Protein AF-A0A559JWB7-F1 (afdb_monomer_lite)

pLDDT: mean 96.47, std 3.06, range [79.5, 98.62]

Radius of gyration: 12.58 Å; chains: 1; bounding box: 32×30×30 Å

Foldseek 3Di:
DAFDPPVVLQVLQCVQAQAWKFKFKDAPPPDTDFRPTWRFHDWDWDDDPPIKIKTDTPPHDIDIDTQWTDWDQDPQRKIKTFHADPVRDTRIIIIIDSDGDDD

Organism: NCBI:txid1289167

Structure (mmCIF, N/CA/C/O backbone):
data_AF-A0A559JWB7-F1
#
_entry.id   AF-A0A559JWB7-F1
#
loop_
_atom_site.group_PDB
_atom_site.id
_atom_site.type_symbol
_atom_site.label_atom_id
_atom_site.label_alt_id
_atom_site.label_comp_id
_atom_site.label_asym_id
_atom_site.label_entity_id
_atom_site.label_seq_id
_atom_site.pdbx_PDB_ins_code
_atom_site.Cartn_x
_atom_site.Cartn_y
_atom_site.Cartn_z
_atom_site.occupancy
_atom_site.B_iso_or_equiv
_atom_site.auth_seq_id
_atom_site.auth_comp_id
_atom_site.auth_asym_id
_atom_site.auth_atom_id
_atom_site.pdbx_PDB_model_num
ATOM 1 N N . MET A 1 1 ? 3.782 -12.251 -4.776 1.00 94.94 1 MET A N 1
ATOM 2 C CA . MET A 1 1 ? 3.499 -10.881 -5.251 1.00 94.94 1 MET A CA 1
ATOM 3 C C . MET A 1 1 ? 3.702 -10.761 -6.750 1.00 94.94 1 MET A C 1
ATOM 5 O O . MET A 1 1 ? 4.573 -11.433 -7.295 1.00 94.94 1 MET A O 1
ATOM 9 N N . ILE A 1 2 ? 2.912 -9.912 -7.409 1.00 97.00 2 ILE A N 1
ATOM 10 C CA . ILE A 1 2 ? 3.021 -9.602 -8.844 1.00 97.00 2 ILE A CA 1
ATOM 11 C C . ILE A 1 2 ? 3.446 -8.141 -9.045 1.00 97.00 2 ILE A C 1
ATOM 13 O O . ILE A 1 2 ? 3.208 -7.329 -8.146 1.00 97.00 2 ILE A O 1
ATOM 17 N N . PRO A 1 3 ? 4.070 -7.776 -10.182 1.00 97.88 3 PRO A N 1
ATOM 18 C CA . PRO A 1 3 ? 4.359 -6.378 -10.487 1.00 97.88 3 PRO A CA 1
ATOM 19 C C . PRO A 1 3 ? 3.094 -5.520 -10.423 1.00 97.88 3 PRO A C 1
ATOM 21 O O . PRO A 1 3 ? 2.004 -5.981 -10.771 1.00 97.88 3 PRO A O 1
ATOM 24 N N . ILE A 1 4 ? 3.228 -4.269 -9.982 1.00 98.12 4 ILE A N 1
ATOM 25 C CA . ILE A 1 4 ? 2.085 -3.358 -9.904 1.00 98.12 4 ILE A CA 1
ATOM 26 C C . ILE A 1 4 ? 1.483 -3.119 -11.287 1.00 98.12 4 ILE A C 1
ATOM 28 O O . ILE A 1 4 ? 2.143 -2.651 -12.213 1.00 98.12 4 ILE A O 1
ATOM 32 N N . ILE A 1 5 ? 0.177 -3.358 -11.364 1.00 97.75 5 ILE A N 1
ATOM 33 C CA . ILE A 1 5 ? -0.710 -2.794 -12.373 1.00 97.75 5 ILE A CA 1
ATOM 34 C C . ILE A 1 5 ? -1.413 -1.637 -11.671 1.00 97.75 5 ILE A C 1
ATOM 36 O O . ILE A 1 5 ? -2.228 -1.857 -10.778 1.00 97.75 5 ILE A O 1
ATOM 40 N N . LYS A 1 6 ? -1.029 -0.400 -12.000 1.00 97.25 6 LYS A N 1
ATOM 41 C CA . LYS A 1 6 ? -1.382 0.780 -11.193 1.00 97.25 6 LYS A CA 1
ATOM 42 C C . LYS A 1 6 ? -2.890 0.922 -10.913 1.00 97.25 6 LYS A C 1
ATOM 44 O O . LYS A 1 6 ? -3.212 1.056 -9.736 1.00 97.25 6 LYS A O 1
ATOM 49 N N . PRO A 1 7 ? -3.804 0.818 -11.901 1.00 98.12 7 PRO A N 1
ATOM 50 C CA . PRO A 1 7 ? -5.242 0.905 -11.630 1.00 98.12 7 PRO A CA 1
ATOM 51 C C . PRO A 1 7 ? -5.748 -0.159 -10.647 1.00 98.12 7 PRO A C 1
ATOM 53 O O . PRO A 1 7 ? -6.580 0.131 -9.790 1.00 98.12 7 PRO A O 1
ATOM 56 N N . ASP A 1 8 ? -5.217 -1.380 -10.729 1.00 98.12 8 ASP A N 1
ATOM 57 C CA . ASP A 1 8 ? -5.616 -2.475 -9.844 1.00 98.12 8 ASP A CA 1
ATOM 58 C C . ASP A 1 8 ? -5.106 -2.234 -8.420 1.00 98.12 8 ASP A C 1
ATOM 60 O O . ASP A 1 8 ? -5.855 -2.374 -7.453 1.00 98.12 8 ASP A O 1
ATOM 64 N N . ALA A 1 9 ? -3.846 -1.812 -8.279 1.00 97.75 9 ALA A N 1
ATOM 65 C CA . ALA A 1 9 ? -3.262 -1.473 -6.985 1.00 97.75 9 ALA A CA 1
ATOM 66 C C . ALA A 1 9 ? -3.987 -0.288 -6.321 1.00 97.75 9 ALA A C 1
ATOM 68 O O . ALA A 1 9 ? -4.247 -0.328 -5.119 1.00 97.75 9 ALA A O 1
ATOM 69 N N . GLU A 1 10 ? -4.363 0.738 -7.093 1.00 98.31 10 GLU A N 1
ATOM 70 C CA . GLU A 1 10 ? -5.190 1.859 -6.625 1.00 98.31 10 GLU A CA 1
ATOM 71 C C . GLU A 1 10 ? -6.557 1.376 -6.138 1.00 98.31 10 GLU A C 1
ATOM 73 O O . GLU A 1 10 ? -6.977 1.739 -5.037 1.00 98.31 10 GLU A O 1
ATOM 78 N N . ALA A 1 11 ? -7.223 0.508 -6.908 1.00 98.38 11 ALA A N 1
ATOM 79 C CA . ALA A 1 11 ? -8.502 -0.069 -6.515 1.00 98.38 11 ALA A CA 1
ATOM 80 C C . ALA A 1 11 ? -8.381 -0.833 -5.187 1.00 98.38 11 ALA A C 1
ATOM 82 O O . ALA A 1 11 ? -9.152 -0.565 -4.266 1.00 98.38 11 ALA A O 1
ATOM 83 N N . LYS A 1 12 ? -7.371 -1.700 -5.035 1.00 98.31 12 LYS A N 1
ATOM 84 C CA . LYS A 1 12 ? -7.135 -2.460 -3.793 1.00 98.31 12 LYS A CA 1
ATOM 85 C C . LYS A 1 12 ? -6.796 -1.586 -2.600 1.00 98.31 12 LYS A C 1
ATOM 87 O O . LYS A 1 12 ? -7.310 -1.814 -1.509 1.00 98.31 12 LYS A O 1
ATOM 92 N N . LEU A 1 13 ? -5.978 -0.559 -2.795 1.00 98.25 13 LEU A N 1
ATOM 93 C CA . LEU A 1 13 ? -5.647 0.378 -1.729 1.00 98.25 13 LEU A CA 1
ATOM 94 C C . LEU A 1 13 ? -6.875 1.200 -1.301 1.00 98.25 13 LEU A C 1
ATOM 96 O O . LEU A 1 13 ? -7.070 1.453 -0.111 1.00 98.25 13 LEU A O 1
ATOM 100 N N . SER A 1 14 ? -7.737 1.572 -2.253 1.00 97.88 14 SER A N 1
ATOM 101 C CA . SER A 1 14 ? -8.951 2.344 -1.975 1.00 97.88 14 SER A CA 1
ATOM 102 C C . SER A 1 14 ? -9.963 1.595 -1.097 1.00 97.88 14 SER A C 1
ATOM 104 O O . SER A 1 14 ? -10.689 2.246 -0.348 1.00 97.88 14 SER A O 1
ATOM 106 N N . GLU A 1 15 ? -9.947 0.253 -1.081 1.00 97.81 15 GLU A N 1
ATOM 107 C CA . GLU A 1 15 ? -10.799 -0.583 -0.212 1.00 97.81 15 GLU A CA 1
ATOM 108 C C . GLU A 1 15 ? -10.566 -0.336 1.297 1.00 97.81 15 GLU A C 1
ATOM 110 O O . GLU A 1 15 ? -11.396 -0.723 2.128 1.00 97.81 15 GLU A O 1
ATOM 115 N N . PHE A 1 16 ? -9.454 0.310 1.665 1.00 98.00 16 PHE A N 1
ATOM 116 C CA . PHE A 1 16 ? -9.130 0.696 3.043 1.00 98.00 16 PHE A CA 1
ATOM 117 C C . PHE A 1 16 ? -9.579 2.119 3.399 1.00 98.00 16 PHE A C 1
ATOM 119 O O . PHE A 1 16 ? -9.591 2.475 4.576 1.00 98.00 16 PHE A O 1
ATOM 126 N N . THR A 1 17 ? -9.970 2.943 2.424 1.00 97.94 17 THR A N 1
ATOM 127 C CA . THR A 1 17 ? -10.380 4.332 2.674 1.00 97.94 17 THR A CA 1
ATOM 128 C C . THR A 1 17 ? -11.674 4.370 3.493 1.00 97.94 17 THR A C 1
ATOM 130 O O . THR A 1 17 ? -12.659 3.717 3.158 1.00 97.94 17 THR A O 1
ATOM 133 N N . GLY A 1 18 ? -11.677 5.130 4.591 1.00 97.50 18 GLY A N 1
ATOM 134 C CA . GLY A 1 18 ? -12.779 5.193 5.556 1.00 97.50 18 GLY A CA 1
ATOM 135 C C . GLY A 1 18 ? -12.752 4.095 6.628 1.00 97.50 18 GLY A C 1
ATOM 136 O O . GLY A 1 18 ? -13.501 4.188 7.607 1.00 97.50 18 GLY A O 1
ATOM 137 N N . ALA A 1 19 ? -11.882 3.090 6.495 1.00 97.06 19 ALA A N 1
ATOM 138 C CA . ALA A 1 19 ? -11.743 1.999 7.453 1.00 97.06 19 ALA A CA 1
ATOM 139 C C . ALA A 1 19 ? -10.640 2.267 8.489 1.00 97.06 19 ALA A C 1
ATOM 141 O O . ALA A 1 19 ? -9.723 3.06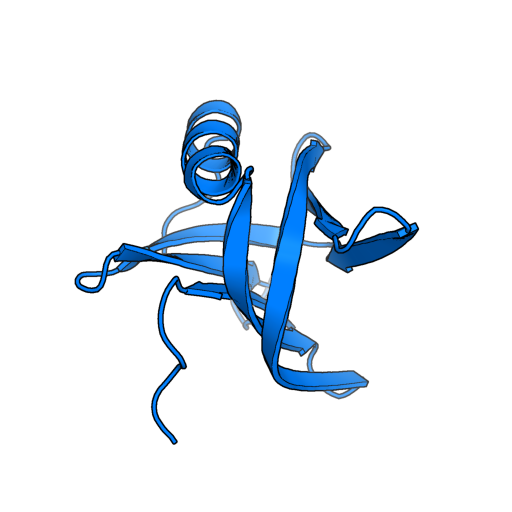8 8.286 1.00 97.06 19 ALA A O 1
ATOM 142 N N . GLU A 1 20 ? -10.728 1.559 9.615 1.00 98.25 20 GLU A N 1
ATOM 143 C CA . GLU A 1 20 ? -9.564 1.353 10.472 1.00 98.25 20 GLU A CA 1
ATOM 144 C C . GLU A 1 20 ? -8.687 0.270 9.847 1.00 98.25 20 GLU A C 1
ATOM 146 O O . GLU A 1 20 ? -9.192 -0.756 9.389 1.00 98.25 20 GLU A O 1
ATOM 151 N N . ALA A 1 21 ? -7.382 0.510 9.820 1.00 98.25 21 ALA A N 1
ATOM 152 C CA . ALA A 1 21 ? -6.406 -0.414 9.276 1.00 98.25 21 ALA A CA 1
ATOM 153 C C . ALA A 1 21 ? -5.224 -0.549 10.232 1.00 98.25 21 ALA A C 1
ATOM 155 O O . ALA A 1 21 ? -4.784 0.421 10.854 1.00 98.25 21 ALA A O 1
ATOM 156 N N . TYR A 1 22 ? -4.697 -1.761 10.316 1.00 98.38 22 TYR A N 1
ATOM 157 C CA . TYR A 1 22 ? -3.423 -2.060 10.937 1.00 98.38 22 TYR A CA 1
ATOM 158 C C . TYR A 1 22 ? -2.350 -1.985 9.866 1.00 98.38 22 TYR A C 1
ATOM 160 O O . TYR A 1 22 ? -2.396 -2.705 8.866 1.00 98.38 22 TYR A O 1
ATOM 168 N N . ILE A 1 23 ? -1.395 -1.090 10.082 1.00 97.94 23 ILE A N 1
ATOM 169 C CA . ILE A 1 23 ? -0.260 -0.890 9.199 1.00 97.94 23 ILE A CA 1
ATOM 170 C C . ILE A 1 23 ? 0.928 -1.669 9.743 1.00 97.94 23 ILE A C 1
ATOM 172 O O . ILE A 1 23 ? 1.305 -1.546 10.914 1.00 97.94 23 ILE A O 1
ATOM 176 N N . HIS A 1 24 ? 1.538 -2.450 8.865 1.00 97.31 24 HIS A N 1
ATOM 177 C CA . HIS A 1 24 ? 2.860 -3.005 9.073 1.00 97.31 24 HIS A CA 1
ATOM 178 C C . HIS A 1 24 ? 3.763 -2.505 7.953 1.00 97.31 24 HIS A C 1
ATOM 180 O O . HIS A 1 24 ? 3.402 -2.576 6.784 1.00 97.31 24 HIS A O 1
ATOM 186 N N . SER A 1 25 ? 4.910 -1.938 8.302 1.00 95.56 25 SER A N 1
ATOM 187 C CA . SER A 1 25 ? 5.825 -1.389 7.316 1.00 95.56 25 SER A CA 1
ATOM 188 C C . SER A 1 25 ? 7.266 -1.590 7.745 1.00 95.56 25 SER A C 1
ATOM 190 O O . SER A 1 25 ? 7.600 -1.472 8.926 1.00 95.56 25 SER A O 1
ATOM 192 N N . GLU A 1 26 ? 8.108 -1.899 6.769 1.00 95.12 26 GLU A N 1
ATOM 193 C CA . GLU A 1 26 ? 9.527 -2.148 6.955 1.00 95.12 26 GLU A CA 1
ATOM 194 C C . GLU A 1 26 ? 10.307 -1.464 5.834 1.00 95.12 26 GLU A C 1
ATOM 196 O O . GLU A 1 26 ? 9.898 -1.484 4.674 1.00 95.12 26 GLU A O 1
ATOM 201 N N . ALA A 1 27 ? 11.432 -0.849 6.177 1.00 93.88 27 ALA A N 1
ATOM 202 C CA . ALA A 1 27 ? 12.467 -0.495 5.219 1.00 93.88 27 ALA A CA 1
ATOM 203 C C . ALA A 1 27 ? 13.795 -0.988 5.777 1.00 93.88 27 ALA A C 1
ATOM 205 O O . ALA A 1 27 ? 14.164 -0.627 6.902 1.00 93.88 27 ALA A O 1
ATOM 206 N N . THR A 1 28 ? 14.498 -1.807 4.998 1.00 85.38 28 THR A N 1
ATOM 207 C CA . THR A 1 28 ? 15.709 -2.506 5.429 1.00 85.38 28 THR A CA 1
ATOM 208 C C . THR A 1 28 ? 16.704 -1.531 6.063 1.00 85.38 28 THR A C 1
ATOM 210 O O . THR A 1 28 ? 17.187 -0.615 5.407 1.00 85.38 28 THR A O 1
ATOM 213 N N . SER A 1 29 ? 17.041 -1.747 7.340 1.00 84.56 29 SER A N 1
ATOM 214 C CA . SER A 1 29 ? 17.960 -0.923 8.157 1.00 84.56 29 SER A CA 1
ATOM 215 C C . SER A 1 29 ? 17.478 0.473 8.590 1.00 84.56 29 SER A C 1
ATOM 217 O O . SER A 1 29 ? 18.254 1.188 9.223 1.00 84.56 29 SER A O 1
ATOM 219 N N . TYR A 1 30 ? 16.235 0.876 8.306 1.00 88.62 30 TYR A N 1
ATOM 220 C CA . TYR A 1 30 ? 15.758 2.234 8.619 1.00 88.62 30 TYR A CA 1
ATOM 221 C C . TYR A 1 30 ? 14.547 2.270 9.544 1.00 88.62 30 TYR A C 1
ATOM 223 O O . TYR A 1 30 ? 14.537 3.034 10.507 1.00 88.62 30 TYR A O 1
ATOM 231 N N . VAL A 1 31 ? 13.513 1.478 9.259 1.00 92.19 31 VAL A N 1
ATOM 232 C CA . VAL A 1 31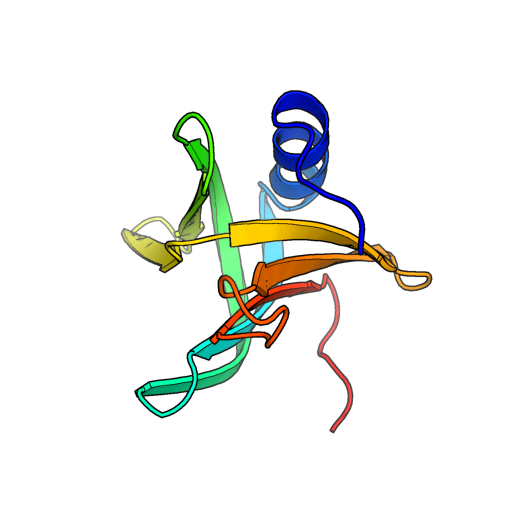 ? 12.271 1.518 10.033 1.00 92.19 31 VAL A CA 1
ATOM 233 C C . VAL A 1 31 ? 11.615 0.153 10.068 1.00 92.19 31 VAL A C 1
ATOM 235 O O . VAL A 1 31 ? 11.600 -0.571 9.076 1.00 92.19 31 VAL A O 1
ATOM 238 N N . PHE A 1 32 ? 11.034 -0.157 11.217 1.00 93.25 32 PHE A N 1
ATOM 239 C CA . PHE A 1 32 ? 10.113 -1.262 11.385 1.00 93.25 32 PHE A CA 1
ATOM 240 C C . PHE A 1 32 ? 8.961 -0.793 12.267 1.00 93.25 32 PHE A C 1
ATOM 242 O O . PHE A 1 32 ? 9.170 -0.298 13.375 1.00 93.25 32 PHE A O 1
ATOM 249 N N . VAL A 1 33 ? 7.741 -0.958 11.772 1.00 94.50 33 VAL A N 1
ATOM 250 C CA . VAL A 1 33 ? 6.502 -0.745 12.522 1.00 94.50 33 VAL A CA 1
ATOM 251 C C . VAL A 1 33 ? 5.563 -1.905 12.244 1.00 94.50 33 VAL A C 1
ATOM 253 O O . VAL A 1 33 ? 5.430 -2.361 11.110 1.00 94.50 33 VAL A O 1
ATOM 256 N N . ARG A 1 34 ? 4.884 -2.395 13.279 1.00 96.31 34 ARG A N 1
ATOM 257 C CA . ARG A 1 34 ? 3.902 -3.478 13.171 1.00 96.31 34 ARG A CA 1
ATOM 258 C C . ARG A 1 34 ? 2.650 -3.099 13.940 1.00 96.31 34 ARG A C 1
ATOM 260 O O . ARG A 1 34 ? 2.743 -2.558 15.037 1.00 96.31 34 ARG A O 1
ATOM 267 N N . ASN A 1 35 ? 1.494 -3.413 13.359 1.00 97.19 35 ASN A N 1
ATOM 268 C CA . ASN A 1 35 ? 0.180 -3.209 13.966 1.00 97.19 35 ASN A CA 1
ATOM 269 C C . ASN A 1 35 ? -0.089 -1.765 14.412 1.00 97.19 35 ASN A C 1
ATOM 271 O O . ASN A 1 35 ? -0.800 -1.535 15.389 1.00 97.19 35 ASN A O 1
ATOM 275 N N . PHE A 1 36 ? 0.432 -0.786 13.667 1.00 96.62 36 PHE A N 1
ATOM 276 C CA . PHE A 1 36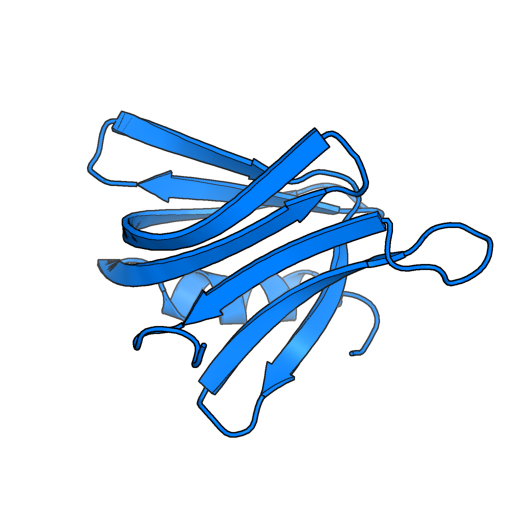 ? 0.073 0.611 13.876 1.00 96.62 36 PHE A CA 1
ATOM 277 C C . PHE A 1 36 ? -1.363 0.820 13.396 1.00 96.62 36 PHE A C 1
ATOM 279 O O . PHE A 1 36 ? -1.631 0.765 12.196 1.00 96.62 36 PHE A O 1
ATOM 286 N N . LYS A 1 37 ? -2.298 0.993 14.331 1.00 98.00 37 LYS A N 1
ATOM 287 C CA . LYS A 1 37 ? -3.711 1.181 14.004 1.00 98.00 37 LYS A CA 1
ATOM 288 C C . LYS A 1 37 ? -3.967 2.637 13.633 1.00 98.00 37 LYS A C 1
ATOM 290 O O . LYS A 1 37 ? -3.709 3.523 14.441 1.00 98.00 37 LYS A O 1
ATOM 295 N N . VAL A 1 38 ? -4.510 2.864 12.443 1.00 97.88 38 VAL A N 1
ATOM 296 C CA . VAL A 1 38 ? -4.869 4.197 11.940 1.00 97.88 38 VAL A CA 1
ATOM 297 C C . VAL A 1 38 ? -6.243 4.164 11.277 1.00 97.88 38 VAL A C 1
ATOM 299 O O . VAL A 1 38 ? -6.681 3.110 10.808 1.00 97.88 38 VAL A O 1
ATOM 302 N N . ARG A 1 39 ? -6.927 5.307 11.179 1.00 98.38 39 ARG A N 1
ATOM 303 C CA . ARG A 1 39 ? -8.098 5.457 10.306 1.00 98.38 39 ARG A CA 1
ATOM 304 C C . ARG A 1 39 ? -7.676 6.082 8.987 1.00 98.38 39 ARG A C 1
ATOM 306 O O . ARG A 1 39 ? -7.336 7.263 8.945 1.00 98.38 39 ARG A O 1
ATOM 313 N N . VAL A 1 40 ? -7.717 5.308 7.907 1.00 98.44 40 VAL A N 1
ATOM 314 C CA . VAL A 1 40 ? -7.321 5.789 6.578 1.00 98.44 40 VAL A CA 1
ATOM 315 C C . VAL A 1 40 ? -8.386 6.751 6.060 1.00 98.44 40 VAL A C 1
ATOM 317 O O . VAL A 1 40 ? -9.561 6.399 5.963 1.00 98.44 40 VAL A O 1
ATOM 320 N N . THR A 1 41 ? -7.983 7.972 5.724 1.00 98.25 41 THR A N 1
ATOM 321 C CA . THR A 1 41 ? -8.883 9.000 5.183 1.00 98.25 41 THR A CA 1
ATOM 322 C C . THR A 1 41 ? -8.728 9.169 3.680 1.00 98.25 41 THR A C 1
ATOM 324 O O . THR A 1 41 ? -9.714 9.430 3.003 1.00 98.25 41 THR A O 1
ATOM 327 N N . GLU A 1 42 ? -7.509 9.027 3.159 1.00 98.00 42 GLU A N 1
ATOM 328 C CA . GLU A 1 42 ? -7.208 9.121 1.726 1.00 98.00 42 GLU A CA 1
ATOM 329 C C . GLU A 1 42 ? -6.061 8.163 1.392 1.00 98.00 42 GLU A C 1
ATOM 331 O O . GLU A 1 42 ? -5.195 7.915 2.237 1.00 98.00 42 GLU A O 1
ATOM 336 N N . ALA A 1 43 ? -6.035 7.645 0.167 1.00 98.06 43 ALA A N 1
ATOM 337 C CA . ALA A 1 43 ? -5.031 6.691 -0.278 1.00 98.06 43 ALA A CA 1
ATOM 338 C C . ALA A 1 43 ? -4.634 6.938 -1.737 1.00 98.06 43 ALA A C 1
ATOM 340 O O . ALA A 1 43 ? -5.489 7.199 -2.582 1.00 98.06 43 ALA A O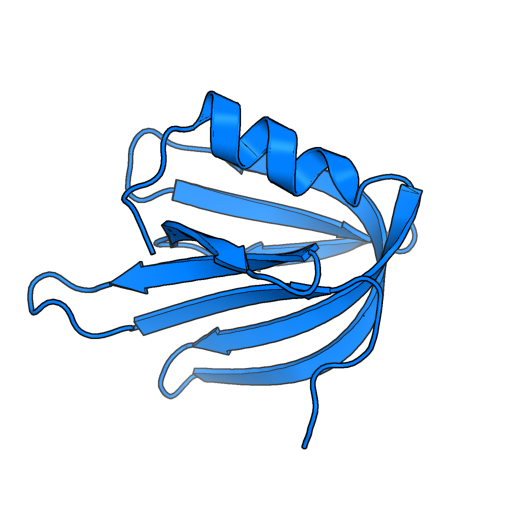 1
ATOM 341 N N . PHE A 1 44 ? -3.337 6.848 -2.031 1.00 98.12 44 PHE A N 1
ATOM 342 C CA . PHE A 1 44 ? -2.777 7.223 -3.328 1.00 98.12 44 PHE A CA 1
ATOM 343 C C . PHE A 1 44 ? -1.688 6.255 -3.781 1.00 98.12 44 PHE A C 1
ATOM 345 O O . PHE A 1 44 ? -0.827 5.870 -2.987 1.00 98.12 44 PHE A O 1
ATOM 352 N N . VAL A 1 45 ? -1.665 5.962 -5.083 1.00 98.44 45 VAL A N 1
ATOM 353 C CA . VAL A 1 45 ? -0.526 5.356 -5.783 1.00 98.44 45 VAL A CA 1
ATOM 354 C C . VAL A 1 45 ? -0.066 6.338 -6.862 1.00 98.44 45 VAL A C 1
ATOM 356 O O . VAL A 1 45 ? -0.861 6.834 -7.653 1.00 98.44 45 VAL A O 1
ATOM 359 N N . ALA A 1 46 ? 1.220 6.673 -6.897 1.00 98.06 46 ALA A N 1
ATOM 360 C CA . ALA A 1 46 ? 1.758 7.680 -7.809 1.00 98.06 46 ALA A CA 1
ATOM 361 C C . ALA A 1 46 ? 3.050 7.220 -8.492 1.00 98.06 46 ALA A C 1
ATOM 363 O O . ALA A 1 46 ? 3.786 6.386 -7.969 1.00 98.06 46 ALA A O 1
ATOM 364 N N . GLY A 1 47 ? 3.356 7.837 -9.636 1.00 97.00 47 GLY A N 1
ATOM 365 C CA . GLY A 1 47 ? 4.517 7.511 -10.467 1.00 97.00 47 GLY A CA 1
ATOM 366 C C . GLY A 1 47 ? 4.194 6.552 -11.615 1.00 97.00 47 GLY A C 1
ATOM 367 O O . GLY A 1 47 ? 3.043 6.141 -11.784 1.00 97.00 47 GLY A O 1
ATOM 368 N N . GLU A 1 48 ? 5.245 6.233 -12.372 1.00 95.56 48 GLU A N 1
ATOM 369 C CA . GLU A 1 48 ? 5.242 5.371 -13.567 1.00 95.56 48 GLU A CA 1
ATOM 370 C C . GLU A 1 48 ? 6.074 4.084 -13.361 1.00 95.56 48 GLU A C 1
ATOM 372 O O . GLU A 1 48 ? 6.311 3.344 -14.309 1.00 95.56 48 GLU A O 1
ATOM 377 N N . GLY A 1 49 ? 6.510 3.808 -12.124 1.00 91.06 49 GLY A N 1
ATOM 378 C CA . GLY A 1 49 ? 7.307 2.629 -11.768 1.00 91.06 49 GLY A CA 1
ATOM 379 C C . GLY A 1 49 ? 8.809 2.931 -11.591 1.00 91.06 49 GLY A C 1
ATOM 380 O O . GLY A 1 49 ? 9.427 3.449 -12.521 1.00 91.06 49 GLY A O 1
ATOM 381 N N . PRO A 1 50 ? 9.424 2.606 -10.430 1.00 96.12 50 PRO A N 1
ATOM 382 C CA . PRO A 1 50 ? 8.787 2.200 -9.173 1.00 96.12 50 PRO A CA 1
ATOM 383 C C . PRO A 1 50 ? 7.755 3.223 -8.680 1.00 96.12 50 PRO A C 1
ATOM 385 O O . PRO A 1 50 ? 7.841 4.419 -8.971 1.00 96.12 50 PRO A O 1
ATOM 388 N N . TYR A 1 51 ? 6.757 2.747 -7.948 1.00 98.44 51 TYR A N 1
ATOM 389 C CA . TYR A 1 51 ? 5.632 3.544 -7.479 1.00 98.44 51 TYR A CA 1
ATOM 390 C C . TYR A 1 51 ? 5.857 4.080 -6.069 1.00 98.44 51 TYR A C 1
ATOM 392 O O . TYR A 1 51 ? 6.665 3.579 -5.282 1.00 98.44 51 TYR A O 1
ATOM 400 N N . ARG A 1 52 ? 5.089 5.116 -5.753 1.00 98.25 52 ARG A N 1
ATOM 401 C CA . ARG A 1 52 ? 4.967 5.688 -4.417 1.00 98.25 52 ARG A CA 1
ATOM 402 C C . ARG A 1 52 ? 3.568 5.421 -3.909 1.00 98.25 52 ARG A C 1
ATOM 404 O O . ARG A 1 52 ? 2.612 5.730 -4.618 1.00 98.25 52 ARG A O 1
ATOM 411 N N . VAL A 1 53 ? 3.454 4.903 -2.696 1.00 98.50 53 VAL A N 1
ATOM 412 C CA . VAL A 1 53 ? 2.165 4.694 -2.032 1.00 98.50 53 VAL A CA 1
ATOM 413 C C . VAL A 1 53 ? 2.075 5.632 -0.842 1.00 98.50 53 VAL A C 1
ATOM 415 O O . VAL A 1 53 ? 3.010 5.718 -0.047 1.00 98.50 53 VAL A O 1
ATOM 418 N N . ALA A 1 54 ? 0.968 6.358 -0.727 1.00 98.31 54 ALA A N 1
ATOM 419 C CA . ALA A 1 54 ? 0.739 7.282 0.373 1.00 98.31 54 ALA A CA 1
ATOM 420 C C . ALA A 1 54 ? -0.659 7.115 0.966 1.00 98.31 54 ALA A C 1
ATOM 422 O O . ALA A 1 54 ? -1.630 6.903 0.244 1.00 98.31 54 ALA A O 1
ATOM 423 N N . LEU A 1 55 ? -0.744 7.254 2.285 1.00 98.25 55 LEU A N 1
ATOM 424 C CA . LEU A 1 55 ? -1.972 7.250 3.061 1.00 98.25 55 LEU A CA 1
ATOM 425 C C . LEU A 1 55 ? -2.039 8.548 3.853 1.00 98.25 55 LEU A C 1
ATOM 427 O O . LEU A 1 55 ? -1.085 8.898 4.553 1.00 98.25 55 LEU A O 1
ATOM 431 N N . ARG A 1 56 ? -3.182 9.221 3.801 1.00 98.25 56 ARG A N 1
ATOM 432 C CA . ARG A 1 56 ? -3.554 10.176 4.837 1.00 98.25 56 ARG A CA 1
ATOM 433 C C . ARG A 1 56 ? -4.370 9.435 5.883 1.00 98.25 56 ARG A C 1
ATOM 435 O O . ARG A 1 56 ? -5.236 8.632 5.531 1.00 98.25 56 ARG A O 1
ATOM 442 N N . PHE A 1 57 ? -4.102 9.697 7.153 1.00 98.06 57 PHE A N 1
ATOM 443 C CA . PHE A 1 57 ? -4.799 9.036 8.245 1.00 98.06 57 PHE A CA 1
ATOM 444 C C . PHE A 1 57 ? -5.117 9.989 9.394 1.00 98.06 57 PHE A C 1
ATOM 446 O O . PHE A 1 57 ? -4.485 11.033 9.559 1.00 98.06 57 PHE A O 1
ATOM 453 N N . ASP A 1 58 ? -6.160 9.653 10.153 1.00 97.31 58 ASP A N 1
ATOM 454 C CA . ASP A 1 58 ? -6.651 10.403 11.317 1.00 97.31 58 ASP A CA 1
ATOM 455 C C . ASP A 1 58 ? -6.887 11.910 11.040 1.00 97.31 58 ASP A C 1
ATOM 457 O O . ASP A 1 58 ? -6.868 12.753 11.935 1.00 97.31 58 ASP A O 1
ATOM 461 N N . GLY A 1 59 ? -7.103 12.276 9.769 1.00 92.38 59 GLY A N 1
ATOM 462 C CA . GLY A 1 59 ? -7.345 13.642 9.287 1.00 92.38 59 GLY A CA 1
ATOM 463 C C . GLY A 1 59 ? -6.100 14.531 9.130 1.00 92.38 59 GLY A C 1
ATOM 464 O O . GLY A 1 59 ? -6.161 15.535 8.414 1.00 92.38 59 GLY A O 1
ATOM 465 N N . HIS A 1 60 ? -4.961 14.174 9.725 1.00 94.62 60 HIS A N 1
ATOM 466 C CA . HIS A 1 60 ? -3.760 15.027 9.766 1.00 94.62 60 HIS A CA 1
ATOM 467 C C . HIS A 1 60 ? -2.435 14.280 9.558 1.00 94.62 60 HIS A C 1
ATOM 469 O O . HIS A 1 60 ? -1.448 14.903 9.168 1.00 94.62 60 HIS A O 1
ATOM 475 N N . GLY A 1 61 ? -2.405 12.967 9.792 1.00 97.50 61 GLY A N 1
ATOM 476 C CA . GLY A 1 61 ? -1.226 12.133 9.605 1.00 97.50 61 GLY A CA 1
ATOM 477 C C . GLY A 1 61 ? -1.008 11.756 8.144 1.00 97.50 61 GLY A C 1
ATOM 478 O O . GLY A 1 61 ? -1.958 11.643 7.366 1.00 97.50 61 GLY A O 1
ATOM 479 N N . TRP A 1 62 ? 0.255 11.541 7.786 1.00 97.56 62 TRP A N 1
ATOM 480 C CA . TRP A 1 62 ? 0.658 11.028 6.482 1.00 97.56 62 TRP A CA 1
ATOM 481 C C . TRP A 1 62 ? 1.655 9.891 6.654 1.00 97.56 62 TRP A C 1
ATOM 483 O O . TRP A 1 62 ? 2.619 10.005 7.408 1.00 97.56 62 TRP A O 1
ATOM 493 N N . LEU A 1 63 ? 1.431 8.810 5.917 1.00 96.62 63 LEU A N 1
ATOM 494 C CA . LEU A 1 63 ? 2.390 7.738 5.707 1.00 96.62 63 LEU A CA 1
ATOM 495 C C . LEU A 1 63 ? 2.695 7.693 4.220 1.00 96.62 63 LEU A C 1
ATOM 497 O O . LEU A 1 63 ? 1.782 7.719 3.399 1.00 96.62 63 LEU A O 1
ATOM 501 N N . ARG A 1 64 ? 3.971 7.616 3.862 1.00 96.75 64 ARG A N 1
ATOM 502 C CA . ARG A 1 64 ? 4.402 7.498 2.472 1.00 96.75 64 ARG A CA 1
ATOM 503 C C . ARG A 1 64 ? 5.531 6.489 2.380 1.00 96.75 64 ARG A C 1
ATOM 505 O O . ARG A 1 64 ? 6.469 6.550 3.169 1.00 96.75 64 ARG A O 1
ATOM 512 N N . MET A 1 65 ? 5.446 5.610 1.392 1.00 97.06 65 MET A N 1
ATOM 513 C CA . MET A 1 65 ? 6.495 4.669 1.047 1.00 97.06 65 MET A CA 1
ATOM 514 C C . MET A 1 65 ? 6.876 4.812 -0.424 1.00 97.06 65 MET A C 1
ATOM 516 O O . MET A 1 65 ? 6.022 4.870 -1.310 1.00 97.06 65 MET A O 1
ATOM 520 N N . GLU A 1 66 ? 8.181 4.888 -0.657 1.00 96.56 66 GLU A N 1
ATOM 521 C CA . GLU A 1 66 ? 8.788 4.957 -1.982 1.00 96.56 66 GLU A CA 1
ATOM 522 C C . GLU A 1 66 ? 9.140 3.562 -2.496 1.00 96.56 66 GLU A C 1
ATOM 524 O O . GLU A 1 66 ? 9.147 2.601 -1.736 1.00 96.56 66 GLU A O 1
ATOM 529 N N . ALA A 1 67 ? 9.514 3.482 -3.774 1.00 96.56 67 ALA A N 1
ATOM 530 C CA . ALA A 1 67 ? 10.134 2.306 -4.381 1.00 96.56 67 ALA A CA 1
ATOM 531 C C . ALA A 1 67 ? 9.288 1.018 -4.355 1.00 96.56 67 ALA A C 1
ATOM 533 O O . ALA A 1 67 ? 9.840 -0.073 -4.462 1.00 96.56 67 ALA A O 1
ATOM 534 N N . ILE A 1 68 ? 7.958 1.120 -4.277 1.00 98.31 68 ILE A N 1
ATOM 535 C CA . ILE A 1 68 ? 7.074 -0.045 -4.378 1.00 98.31 68 ILE A CA 1
ATOM 536 C C . ILE A 1 68 ? 7.048 -0.531 -5.828 1.00 98.31 68 ILE A C 1
ATOM 538 O O . ILE A 1 68 ? 6.791 0.241 -6.752 1.00 98.31 68 ILE A O 1
ATOM 542 N N . THR A 1 69 ? 7.277 -1.822 -6.042 1.00 98.38 69 THR A N 1
ATOM 543 C CA . THR A 1 69 ? 7.286 -2.426 -7.381 1.00 98.38 69 THR A CA 1
ATOM 544 C C . THR A 1 69 ? 6.241 -3.523 -7.542 1.00 98.38 69 THR A C 1
ATOM 546 O O . THR A 1 69 ? 5.798 -3.771 -8.662 1.00 98.38 69 THR A O 1
ATOM 549 N N . HIS A 1 70 ? 5.818 -4.151 -6.444 1.00 98.56 70 HIS A N 1
ATOM 550 C CA . HIS A 1 70 ? 4.941 -5.316 -6.450 1.00 98.56 70 HIS A CA 1
ATOM 551 C C . HIS A 1 70 ? 3.821 -5.197 -5.417 1.00 98.56 70 HIS A C 1
ATOM 553 O O . HIS A 1 70 ? 3.931 -4.464 -4.432 1.00 98.56 70 HIS A O 1
ATOM 559 N N . TYR A 1 71 ? 2.749 -5.951 -5.645 1.00 98.62 71 TYR A N 1
ATOM 560 C CA . TYR A 1 71 ? 1.629 -6.069 -4.721 1.00 98.62 71 TYR A CA 1
ATOM 561 C C . TYR A 1 71 ? 0.999 -7.468 -4.753 1.00 98.62 71 TYR A C 1
ATOM 563 O O . TYR A 1 71 ? 1.183 -8.227 -5.709 1.00 98.62 71 TYR A O 1
ATOM 571 N N . GLU A 1 72 ? 0.250 -7.810 -3.709 1.00 98.06 72 GLU A N 1
ATOM 572 C CA . GLU A 1 72 ? -0.731 -8.898 -3.707 1.00 98.06 72 GLU A CA 1
ATOM 573 C C . GLU A 1 72 ? -1.827 -8.665 -2.663 1.00 98.06 72 GLU A 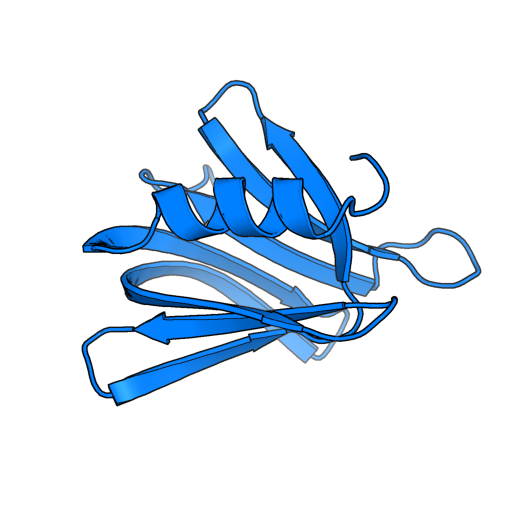C 1
ATOM 575 O O . GLU A 1 72 ? -1.621 -7.971 -1.667 1.00 98.06 72 GLU A O 1
ATOM 580 N N . MET A 1 73 ? -2.989 -9.274 -2.897 1.00 98.00 73 MET A N 1
ATOM 581 C CA . MET A 1 73 ? -3.969 -9.529 -1.846 1.00 98.00 73 MET A CA 1
ATOM 582 C C . MET A 1 73 ? -3.756 -10.956 -1.365 1.00 98.00 73 MET A C 1
ATOM 584 O O . MET A 1 73 ? -3.759 -11.875 -2.186 1.00 98.00 73 MET A O 1
ATOM 588 N N . ASP A 1 74 ? -3.573 -11.146 -0.067 1.00 96.75 74 ASP A N 1
ATOM 589 C CA . ASP A 1 74 ? -3.472 -12.493 0.485 1.00 96.75 74 ASP A CA 1
ATOM 590 C C . ASP A 1 74 ? -4.843 -13.108 0.807 1.00 96.75 74 ASP A C 1
ATOM 592 O O . ASP A 1 74 ? -5.897 -12.484 0.658 1.00 96.75 74 ASP A O 1
ATOM 596 N N . GLU A 1 75 ? -4.828 -14.359 1.267 1.00 96.00 75 GLU A N 1
ATOM 597 C CA . GLU A 1 75 ? -6.031 -15.123 1.614 1.00 96.00 75 GLU A CA 1
ATOM 598 C C . GLU A 1 75 ? -6.836 -14.540 2.788 1.00 96.00 75 GLU A C 1
ATOM 600 O O . GLU A 1 75 ? -8.012 -14.863 2.953 1.00 96.00 75 GLU A O 1
ATOM 605 N N . HIS A 1 76 ? -6.236 -13.648 3.579 1.00 95.94 76 HIS A N 1
ATOM 606 C CA . HIS A 1 76 ? -6.887 -12.961 4.692 1.00 95.94 76 HIS A CA 1
ATOM 607 C C . HIS A 1 76 ? -7.436 -11.584 4.293 1.00 95.94 76 HIS A C 1
ATOM 609 O O . HIS A 1 76 ? -7.929 -10.844 5.147 1.00 95.94 76 HIS A O 1
ATOM 615 N N . GLY A 1 77 ? -7.353 -11.218 3.010 1.00 95.75 77 GLY A N 1
ATOM 616 C CA . GLY A 1 77 ? -7.803 -9.920 2.515 1.00 95.75 77 GLY A CA 1
ATOM 617 C C . GLY A 1 77 ? -6.895 -8.764 2.937 1.00 95.75 77 GLY A C 1
ATOM 618 O O . GLY A 1 77 ? -7.357 -7.624 3.019 1.00 95.75 77 GLY A O 1
ATOM 619 N N . ARG A 1 78 ? -5.615 -9.033 3.222 1.00 98.31 78 ARG A N 1
ATOM 620 C CA . ARG A 1 78 ? -4.612 -7.997 3.496 1.00 98.31 78 ARG A CA 1
ATOM 621 C C . ARG A 1 78 ? -3.960 -7.574 2.186 1.00 98.31 78 ARG A C 1
ATOM 623 O O . ARG A 1 78 ? -3.664 -8.416 1.339 1.00 98.31 78 ARG A O 1
ATOM 630 N N . LEU A 1 79 ? -3.723 -6.274 2.036 1.00 98.56 79 LEU A N 1
ATOM 631 C CA . LEU A 1 79 ? -2.957 -5.735 0.919 1.00 98.56 79 LEU A CA 1
ATOM 632 C C . LEU A 1 79 ? -1.486 -5.706 1.313 1.00 98.56 79 LEU A C 1
ATOM 634 O O . LEU A 1 79 ? -1.108 -5.005 2.254 1.00 98.56 79 LEU A O 1
ATOM 638 N N . LEU A 1 80 ? -0.664 -6.450 0.582 1.00 98.56 80 LEU A N 1
ATOM 639 C CA . LEU A 1 80 ? 0.775 -6.503 0.779 1.00 98.56 80 LEU A CA 1
ATOM 640 C C . LEU A 1 80 ? 1.453 -5.792 -0.394 1.00 98.56 80 LEU A C 1
ATOM 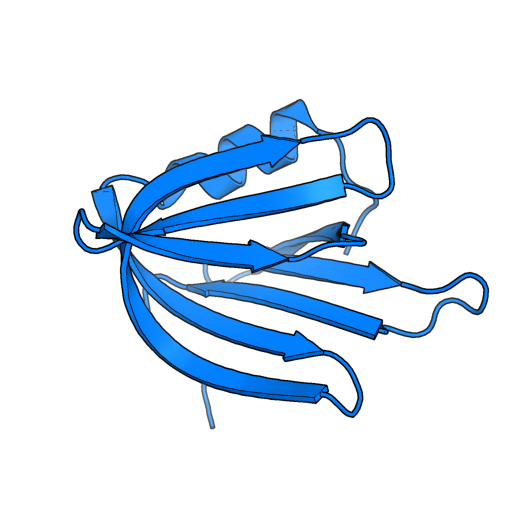642 O O . LEU A 1 80 ? 1.305 -6.208 -1.541 1.00 98.56 80 LEU A O 1
ATOM 646 N N . LEU A 1 81 ? 2.167 -4.703 -0.118 1.00 98.56 81 LEU A N 1
ATOM 647 C CA . LEU A 1 81 ? 2.959 -3.955 -1.094 1.00 98.56 81 LEU A CA 1
ATOM 648 C C . LEU A 1 81 ? 4.437 -4.121 -0.761 1.00 98.56 81 LEU A C 1
ATOM 650 O O . LEU A 1 81 ? 4.824 -3.944 0.395 1.00 98.56 81 LEU A O 1
ATOM 654 N N . ALA A 1 82 ? 5.263 -4.383 -1.770 1.00 98.25 82 ALA A N 1
ATOM 655 C CA . ALA A 1 82 ? 6.704 -4.504 -1.594 1.00 98.25 82 ALA A CA 1
ATOM 656 C C . ALA A 1 82 ? 7.489 -3.812 -2.707 1.00 98.25 82 ALA A C 1
ATOM 658 O O . ALA A 1 82 ? 7.066 -3.729 -3.865 1.00 98.25 82 ALA A O 1
ATOM 659 N N . GLY A 1 83 ? 8.668 -3.329 -2.341 1.00 97.81 83 GLY A N 1
ATOM 660 C CA . GLY A 1 83 ? 9.690 -2.847 -3.253 1.00 97.81 83 GLY A CA 1
ATOM 661 C C . GLY A 1 83 ? 10.868 -3.803 -3.273 1.00 97.81 83 GLY A C 1
ATOM 662 O O . GLY A 1 83 ? 11.449 -4.087 -2.226 1.00 97.81 83 GLY A O 1
ATOM 663 N N . TYR A 1 84 ? 11.221 -4.271 -4.464 1.00 96.75 84 TYR A N 1
ATOM 664 C CA . TYR A 1 84 ? 12.396 -5.105 -4.705 1.00 96.75 84 TYR A CA 1
ATOM 665 C C . TYR A 1 84 ? 13.488 -4.300 -5.410 1.00 96.75 84 TYR A C 1
ATOM 667 O O . TYR A 1 84 ? 13.179 -3.484 -6.280 1.00 96.75 84 TYR A O 1
ATOM 675 N N . ASP A 1 85 ? 14.743 -4.528 -5.027 1.00 93.19 85 ASP A N 1
ATOM 676 C CA . ASP A 1 85 ? 15.914 -3.990 -5.720 1.00 93.19 85 ASP A CA 1
ATOM 677 C C . ASP A 1 85 ? 16.224 -4.759 -7.021 1.00 93.19 85 ASP A C 1
ATOM 679 O O . ASP A 1 85 ? 15.599 -5.776 -7.334 1.00 93.19 85 ASP A O 1
ATOM 683 N N . ASP A 1 86 ? 17.225 -4.294 -7.772 1.00 92.00 86 ASP A N 1
ATOM 684 C CA . ASP A 1 86 ? 17.645 -4.905 -9.044 1.00 92.00 86 ASP A CA 1
ATOM 685 C C . ASP A 1 86 ? 18.183 -6.341 -8.887 1.00 92.00 86 ASP A C 1
ATOM 687 O O . ASP A 1 86 ? 18.286 -7.085 -9.861 1.00 92.00 86 ASP A O 1
ATOM 691 N N . SER A 1 87 ? 18.531 -6.749 -7.661 1.00 94.19 87 SER A N 1
ATOM 692 C CA . SER A 1 87 ? 18.948 -8.117 -7.326 1.00 94.19 87 SER A CA 1
ATOM 693 C C . SER A 1 87 ? 17.775 -9.002 -6.887 1.00 94.19 87 SER A C 1
ATOM 695 O O . SER A 1 87 ? 17.991 -10.154 -6.505 1.00 94.19 87 SER A O 1
ATOM 697 N N . GLY A 1 88 ? 16.544 -8.483 -6.914 1.00 92.62 88 GLY A N 1
ATOM 698 C CA . GLY A 1 88 ? 15.336 -9.183 -6.485 1.00 92.62 88 GLY A CA 1
ATOM 699 C C . GLY A 1 88 ? 15.189 -9.299 -4.967 1.00 92.62 88 GLY A C 1
ATOM 700 O O . GLY A 1 88 ? 14.407 -10.123 -4.494 1.00 92.62 88 GLY A O 1
ATOM 701 N N . ARG A 1 89 ? 15.928 -8.510 -4.176 1.00 93.12 89 ARG A N 1
ATOM 702 C CA . ARG A 1 89 ? 15.804 -8.496 -2.711 1.00 93.12 89 ARG A CA 1
ATOM 703 C C . ARG A 1 89 ? 14.759 -7.478 -2.290 1.00 93.12 89 ARG A C 1
ATOM 705 O O . ARG A 1 89 ? 14.731 -6.364 -2.804 1.00 93.12 89 ARG A O 1
ATOM 712 N N . MET A 1 90 ? 13.915 -7.848 -1.331 1.00 94.31 90 MET A N 1
ATOM 713 C CA . MET A 1 90 ? 12.953 -6.913 -0.755 1.00 94.31 90 MET A CA 1
ATOM 714 C C . MET A 1 90 ? 13.699 -5.828 0.030 1.00 94.31 90 MET A C 1
ATOM 716 O O . MET A 1 90 ? 14.504 -6.129 0.910 1.00 94.31 90 MET A O 1
ATOM 720 N N . ASN A 1 91 ? 13.435 -4.572 -0.308 1.00 94.12 91 ASN A N 1
ATOM 721 C CA . ASN A 1 91 ? 14.040 -3.399 0.316 1.00 94.12 91 ASN A CA 1
ATOM 722 C C . ASN A 1 91 ? 13.037 -2.649 1.204 1.00 94.12 91 ASN A C 1
ATOM 724 O O . ASN A 1 91 ? 13.395 -2.101 2.245 1.00 94.12 91 ASN A O 1
ATOM 728 N N . VAL A 1 92 ? 11.768 -2.631 0.792 1.00 97.25 92 VAL A N 1
ATOM 729 C CA . VAL A 1 92 ? 10.691 -1.936 1.500 1.00 97.25 92 VAL A CA 1
ATOM 730 C C . VAL A 1 92 ? 9.394 -2.736 1.445 1.00 97.25 92 VAL A C 1
ATOM 732 O O . VAL A 1 92 ? 9.145 -3.448 0.470 1.00 97.25 92 VAL A O 1
ATOM 735 N N . ALA A 1 93 ? 8.562 -2.587 2.471 1.00 97.56 93 ALA A N 1
ATOM 736 C CA . ALA A 1 93 ? 7.252 -3.207 2.581 1.00 97.56 93 ALA A CA 1
ATOM 737 C C . ALA A 1 93 ? 6.239 -2.257 3.238 1.00 97.56 93 ALA A C 1
ATOM 739 O O . ALA A 1 93 ? 6.535 -1.598 4.241 1.00 97.56 93 ALA A O 1
ATOM 740 N N . LEU A 1 94 ? 5.024 -2.214 2.692 1.00 98.19 94 LEU A N 1
ATOM 741 C CA . LEU A 1 94 ? 3.869 -1.527 3.268 1.00 98.19 94 LEU A CA 1
ATOM 742 C C . LEU A 1 94 ? 2.653 -2.443 3.189 1.00 98.19 94 LEU A C 1
ATOM 744 O O . LEU A 1 94 ? 2.102 -2.689 2.120 1.00 98.19 94 LEU A O 1
ATOM 748 N N . HIS A 1 95 ? 2.224 -2.950 4.332 1.00 98.31 95 HIS A N 1
ATOM 749 C CA . HIS A 1 95 ? 1.127 -3.894 4.442 1.00 98.31 95 HIS A CA 1
ATOM 750 C C . HIS A 1 95 ? -0.034 -3.273 5.215 1.00 98.31 95 HIS A C 1
ATOM 752 O O . HIS A 1 95 ? 0.160 -2.618 6.243 1.00 98.31 95 HIS A O 1
ATOM 758 N N . LEU A 1 96 ? -1.246 -3.504 4.716 1.00 98.62 96 LEU A N 1
ATOM 759 C CA . LEU A 1 96 ? -2.490 -3.039 5.308 1.00 98.62 96 LEU A CA 1
ATOM 760 C C . LEU A 1 96 ? -3.403 -4.236 5.571 1.00 98.62 96 LEU A C 1
ATOM 762 O O . LEU A 1 96 ? -3.695 -5.019 4.668 1.00 98.62 96 LEU A O 1
ATOM 766 N N . GLY A 1 97 ? -3.882 -4.356 6.805 1.00 98.19 97 GLY A N 1
ATOM 767 C CA . GLY A 1 97 ? -4.893 -5.333 7.203 1.00 98.19 97 GLY A CA 1
ATOM 768 C C . GLY A 1 97 ? -6.036 -4.665 7.959 1.00 98.19 97 GLY A C 1
ATOM 769 O O . GLY A 1 97 ? -5.835 -3.646 8.614 1.00 98.19 97 GLY A O 1
ATOM 770 N N . LYS A 1 98 ? -7.246 -5.226 7.880 1.00 97.69 98 LYS A N 1
ATOM 771 C CA . LYS A 1 98 ? -8.375 -4.799 8.736 1.00 97.69 98 LYS A CA 1
ATOM 772 C C . LYS A 1 98 ? -8.267 -5.361 10.158 1.00 97.69 98 LYS A C 1
ATOM 774 O O . LYS A 1 98 ? -8.853 -4.811 11.080 1.00 97.69 98 LYS A O 1
ATOM 779 N N . GLU A 1 99 ? -7.448 -6.395 10.320 1.00 97.69 99 GLU A N 1
ATOM 780 C CA . GLU A 1 99 ? -7.093 -7.030 11.587 1.00 97.69 99 GLU A CA 1
ATOM 781 C C . GLU A 1 99 ? -5.574 -6.933 11.824 1.00 97.69 99 GLU A C 1
ATOM 783 O O . GLU A 1 99 ? -4.818 -6.775 10.853 1.00 97.69 99 GLU A O 1
ATOM 788 N N . PRO A 1 100 ? -5.102 -7.042 13.081 1.00 97.62 100 PRO A N 1
ATOM 789 C CA . PRO A 1 100 ? -3.677 -7.100 13.385 1.00 97.62 100 PRO A CA 1
ATOM 790 C C . PRO A 1 100 ? -2.969 -8.258 12.666 1.00 97.62 100 PRO A C 1
ATOM 792 O O . PRO A 1 100 ? -3.494 -9.365 12.547 1.00 97.62 100 PRO A O 1
ATOM 795 N N . PHE A 1 101 ? -1.729 -8.029 12.243 1.00 96.06 101 PHE A N 1
ATOM 796 C CA . PHE A 1 101 ? -0.826 -9.082 11.793 1.00 96.06 101 PHE A CA 1
ATOM 797 C C . PHE A 1 101 ? -0.403 -9.950 12.995 1.00 96.06 101 PHE A C 1
ATOM 799 O O . PHE A 1 101 ? -0.143 -9.381 14.062 1.00 96.06 101 PHE A O 1
ATOM 806 N N . PRO A 1 102 ? -0.295 -11.288 12.832 1.00 93.06 102 PRO A N 1
ATOM 807 C CA . PRO A 1 102 ? 0.197 -12.201 13.873 1.00 93.06 102 PRO A CA 1
ATOM 808 C C . PRO A 1 102 ? 1.572 -11.790 14.415 1.00 93.06 102 PRO A C 1
ATOM 810 O O . PRO A 1 102 ? 2.272 -11.023 13.759 1.00 93.06 102 PRO A O 1
ATOM 813 N N . GLU A 1 103 ? 1.975 -12.281 15.583 1.00 79.50 103 GLU A N 1
ATOM 814 C CA . GLU A 1 103 ? 3.341 -12.072 16.095 1.00 79.50 103 GLU A CA 1
ATOM 815 C C . GLU A 1 103 ? 4.371 -12.920 15.338 1.00 79.50 103 GLU A C 1
ATOM 817 O O . GLU A 1 103 ? 4.067 -14.102 15.051 1.00 79.50 103 GLU A O 1
#

Secondary structure (DSSP, 8-state):
-EE--HHHHHHHHHTTTTSEEEEEEEETTTEEEEEEEEEEEEEEEESSSSEEEEEEETTTEEEEEEEE-EEEE-TTS-EEEEEE-TTS-EEEEEEEESSPPP-

InterPro domains:
  IPR014934 Protein of unknown function DUF1806 [PF08830] (24-101)
  IPR036492 Hypothetical protein YojF superfamily [G3DSA:2.70.180.10] (1-102)
  IPR036492 Hypothetical protein YojF superfamily [SSF89442] (1-102)

Sequence (103 aa):
MIPIIKPDAEAKLSEFTGAEAYIHSEATSYVFVRNFKVRVTEAFVAGEGPYRVALRFDGHGWLRMEAITHYEMDEHGRLLLAGYDDSGRMNVALHLGKEPFPE